Protein AF-A0A3D0XAI1-F1 (afdb_monomer_lite)

Foldseek 3Di:
DDCPDPPPPPDPPLLVVLPVQDDPVVSVQLQVQLVVQLVVCVVPVHDSVLSNVCSNQQQSNQPPDLVVLVVLLVVLVHDDDPVRVVCSNCSSNSSSVSCCCPVVVDPPPSD

Secondary structure (DSSP, 8-state):
-----TTSSS---HHHHHGGGS-HHHHHHHHHHHHHHHHHHHHHT--HHHHHHHHHHTTTTTTS-HHHHHHHHHHTT----HHHHT-GGGHHHHHHHHHHHHHH----TT-

pLDDT: mean 90.56, std 18.06, range [32.16, 98.62]

Structure (mmCIF, N/CA/C/O backbone):
data_AF-A0A3D0XAI1-F1
#
_entry.id   AF-A0A3D0XAI1-F1
#
loop_
_atom_site.group_PDB
_atom_site.id
_atom_site.type_symbol
_atom_site.label_atom_id
_atom_site.label_alt_id
_atom_site.label_comp_id
_atom_site.label_asym_id
_atom_site.label_entity_id
_atom_site.label_seq_id
_atom_site.pdbx_PDB_ins_code
_atom_site.Cartn_x
_atom_site.Cartn_y
_atom_site.Cartn_z
_atom_site.occupancy
_atom_site.B_iso_or_equiv
_atom_site.auth_seq_id
_atom_site.auth_comp_id
_atom_site.auth_asym_id
_atom_site.auth_atom_id
_atom_site.pdbx_PDB_model_num
ATOM 1 N N . MET A 1 1 ? -10.028 -17.091 37.413 1.00 37.59 1 MET A N 1
ATOM 2 C CA . MET A 1 1 ? -10.631 -17.331 36.087 1.00 37.59 1 MET A CA 1
ATOM 3 C C . MET A 1 1 ? -10.919 -15.966 35.482 1.00 37.59 1 MET A C 1
ATOM 5 O O . MET A 1 1 ? -11.932 -15.366 35.803 1.00 37.59 1 MET A O 1
ATOM 9 N N . ILE A 1 2 ? -9.948 -15.408 34.757 1.00 32.59 2 ILE A N 1
ATOM 10 C CA . ILE A 1 2 ? -10.070 -14.092 34.122 1.00 32.59 2 ILE A CA 1
ATOM 11 C C . ILE A 1 2 ? -10.322 -14.393 32.648 1.00 32.59 2 ILE A C 1
ATOM 13 O O . ILE A 1 2 ? -9.440 -14.911 31.969 1.00 32.59 2 ILE A O 1
ATOM 17 N N . TYR A 1 3 ? -11.554 -14.169 32.200 1.00 34.78 3 TYR A N 1
ATOM 18 C CA . TYR A 1 3 ? -11.934 -14.249 30.793 1.00 34.78 3 TYR A CA 1
ATOM 19 C C . TYR A 1 3 ? -11.355 -13.013 30.092 1.00 34.78 3 TYR A C 1
ATOM 21 O O . TYR A 1 3 ? -11.992 -11.967 30.008 1.00 34.78 3 TYR A O 1
ATOM 29 N N . ILE A 1 4 ? -10.099 -13.107 29.663 1.00 40.03 4 ILE A N 1
ATOM 30 C CA . ILE A 1 4 ? -9.533 -12.201 28.662 1.00 40.03 4 ILE A CA 1
ATOM 31 C C . ILE A 1 4 ? -9.988 -12.738 27.309 1.00 40.03 4 ILE A C 1
ATOM 33 O O . ILE A 1 4 ? -9.623 -13.845 26.922 1.00 40.03 4 ILE A O 1
ATOM 37 N N . GLY A 1 5 ? -10.889 -11.986 26.675 1.00 32.16 5 GLY A N 1
ATOM 38 C CA . GLY A 1 5 ? -11.580 -12.360 25.448 1.00 32.16 5 GLY A CA 1
ATOM 39 C C . GLY A 1 5 ? -10.631 -12.884 24.375 1.00 32.16 5 GLY A C 1
ATOM 40 O O . GLY A 1 5 ? -9.634 -12.255 24.027 1.00 32.16 5 GLY A O 1
ATOM 41 N N . SER A 1 6 ? -10.986 -14.045 23.844 1.00 37.12 6 SER A N 1
ATOM 42 C CA . SER A 1 6 ? -10.304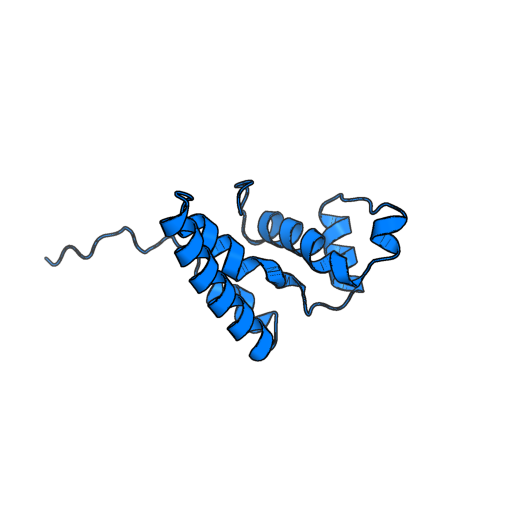 -14.796 22.795 1.00 37.12 6 SER A CA 1
ATOM 43 C C . SER A 1 6 ? -10.469 -14.202 21.385 1.00 37.12 6 SER A C 1
ATOM 45 O O . SER A 1 6 ? -10.381 -14.945 20.417 1.00 37.12 6 SER A O 1
ATOM 47 N N . ASP A 1 7 ? -10.672 -12.886 21.256 1.00 38.09 7 ASP A N 1
ATOM 48 C CA . ASP A 1 7 ? -10.959 -12.208 19.974 1.00 38.09 7 ASP A CA 1
ATOM 49 C C . ASP A 1 7 ? -9.802 -11.350 19.432 1.00 38.09 7 ASP A C 1
ATOM 51 O O . ASP A 1 7 ? -9.931 -10.699 18.399 1.00 38.09 7 ASP A O 1
ATOM 55 N N . PHE A 1 8 ? -8.636 -11.346 20.087 1.00 37.06 8 PHE A N 1
ATOM 56 C CA . PHE A 1 8 ? -7.474 -10.564 19.630 1.00 37.06 8 PHE A CA 1
ATOM 57 C C . PHE A 1 8 ? -6.413 -11.381 18.870 1.00 37.06 8 PHE A C 1
ATOM 59 O O . PHE A 1 8 ? -5.409 -10.829 18.428 1.00 37.06 8 PHE A O 1
ATOM 66 N N . LEU A 1 9 ? -6.628 -12.691 18.699 1.00 36.00 9 LEU A N 1
ATOM 67 C CA . LEU A 1 9 ? -5.652 -13.636 18.137 1.00 36.00 9 LEU A CA 1
ATOM 68 C C . LEU A 1 9 ? -5.737 -13.845 16.607 1.00 36.00 9 LEU A C 1
ATOM 70 O O . LEU A 1 9 ? -5.165 -14.809 16.108 1.00 36.00 9 LEU A O 1
ATOM 74 N N . SER A 1 10 ? -6.373 -12.955 15.831 1.00 40.69 10 SER A N 1
ATOM 75 C CA . SER A 1 10 ? -6.374 -13.075 14.354 1.00 40.69 10 SER A CA 1
ATOM 76 C C . SER A 1 10 ? -6.191 -11.783 13.547 1.00 40.69 10 SER A C 1
ATOM 78 O O . SER A 1 10 ? -6.236 -11.837 12.320 1.00 40.69 10 SER A O 1
ATOM 80 N N . LYS A 1 11 ? -5.962 -10.618 14.169 1.00 48.19 11 LYS A N 1
ATOM 81 C CA . LYS A 1 11 ? -5.685 -9.381 13.416 1.00 48.19 11 LYS A CA 1
ATOM 82 C C . LYS A 1 11 ? -4.194 -9.332 13.071 1.00 48.19 11 LYS A C 1
ATOM 84 O O . LYS A 1 11 ? -3.387 -8.998 13.935 1.00 48.19 11 LYS A O 1
ATOM 89 N N . GLN A 1 12 ? -3.816 -9.683 11.835 1.00 60.31 12 GLN A N 1
ATOM 90 C CA . GLN A 1 12 ? -2.456 -9.450 11.333 1.00 60.31 12 GLN A CA 1
ATOM 91 C C . GLN A 1 12 ? -2.019 -8.020 11.683 1.00 60.31 12 GLN A C 1
ATOM 93 O O . GLN A 1 12 ? -2.677 -7.049 11.304 1.00 60.31 12 GLN A O 1
ATOM 98 N N . ASN A 1 13 ? -0.900 -7.879 12.397 1.00 81.94 13 ASN A N 1
ATOM 99 C CA . ASN A 1 13 ? -0.322 -6.569 12.653 1.00 81.94 13 ASN A CA 1
ATOM 100 C C . ASN A 1 13 ? 0.385 -6.076 11.383 1.00 81.94 13 ASN A C 1
ATOM 102 O O . ASN A 1 13 ? 1.591 -6.251 11.212 1.00 81.94 13 ASN A O 1
ATOM 106 N N . TYR A 1 14 ? -0.368 -5.460 10.470 1.00 91.62 14 TYR A N 1
ATOM 107 C CA . TYR A 1 14 ? 0.166 -4.952 9.203 1.00 91.62 14 TYR A CA 1
ATOM 108 C C . TYR A 1 14 ? 1.302 -3.940 9.396 1.00 91.62 14 TYR A C 1
ATOM 110 O O . TYR A 1 14 ? 2.177 -3.847 8.539 1.00 91.62 14 TYR A O 1
ATOM 118 N N . CYS A 1 15 ? 1.359 -3.245 10.539 1.00 92.00 15 CYS A N 1
ATOM 119 C CA . CYS A 1 15 ? 2.469 -2.351 10.869 1.00 92.00 15 CYS A CA 1
ATOM 120 C C . CYS A 1 15 ? 3.810 -3.099 10.941 1.00 92.00 15 CYS A C 1
ATOM 122 O O . CYS A 1 15 ? 4.822 -2.596 10.457 1.00 92.00 15 CYS A O 1
ATOM 124 N N . GLU A 1 16 ? 3.829 -4.307 11.508 1.00 92.06 16 GLU A N 1
ATOM 125 C CA . GLU A 1 16 ? 5.042 -5.135 11.586 1.00 92.06 16 GLU A CA 1
ATOM 126 C C . GLU A 1 16 ? 5.480 -5.630 10.206 1.00 92.06 16 GLU A C 1
ATOM 128 O O . GLU A 1 16 ? 6.676 -5.738 9.943 1.00 92.06 16 GLU A O 1
ATOM 133 N N . ILE A 1 17 ? 4.519 -5.855 9.307 1.00 91.88 17 ILE A N 1
ATOM 134 C CA . ILE A 1 17 ? 4.761 -6.300 7.931 1.00 91.88 17 ILE A CA 1
ATOM 135 C C . ILE A 1 17 ? 5.350 -5.174 7.080 1.00 91.88 17 ILE A C 1
ATOM 137 O O . ILE A 1 17 ? 6.310 -5.395 6.344 1.00 91.88 17 ILE A O 1
ATOM 141 N N . ILE A 1 18 ? 4.803 -3.957 7.173 1.00 94.94 18 ILE A N 1
ATOM 142 C CA . ILE A 1 18 ? 5.262 -2.842 6.332 1.00 94.94 18 ILE A CA 1
ATOM 143 C C . ILE A 1 18 ? 6.599 -2.264 6.801 1.00 94.94 18 ILE A C 1
ATOM 145 O O . ILE A 1 18 ? 7.352 -1.734 5.990 1.00 94.94 18 ILE A O 1
ATOM 149 N N . LYS A 1 19 ? 6.926 -2.364 8.094 1.00 94.31 19 LYS A N 1
ATOM 150 C CA . LYS A 1 19 ? 8.114 -1.725 8.670 1.00 94.31 19 LYS A CA 1
ATOM 151 C C . LYS A 1 19 ? 9.447 -2.135 8.021 1.00 94.31 19 LYS A C 1
ATOM 153 O O . LYS A 1 19 ? 10.233 -1.235 7.747 1.00 94.31 19 LYS A O 1
ATOM 158 N N . PRO A 1 20 ? 9.739 -3.419 7.736 1.00 95.81 20 PRO A N 1
ATOM 159 C CA . PRO A 1 20 ? 10.970 -3.800 7.035 1.00 95.81 20 PRO A CA 1
ATOM 160 C C . PRO A 1 20 ? 10.956 -3.494 5.526 1.00 95.81 20 PRO A C 1
ATOM 162 O O . PRO A 1 20 ? 11.991 -3.621 4.876 1.00 95.81 20 PRO A O 1
ATOM 165 N N . MET A 1 21 ? 9.811 -3.116 4.951 1.00 94.88 21 MET A N 1
ATOM 166 C CA . MET A 1 21 ? 9.645 -2.899 3.506 1.00 94.88 21 MET A CA 1
ATOM 167 C C . MET A 1 21 ? 9.989 -1.469 3.064 1.00 94.88 21 MET A C 1
ATOM 169 O O . MET A 1 21 ? 10.062 -1.193 1.867 1.00 94.88 21 MET A O 1
ATOM 173 N N . MET A 1 22 ? 10.160 -0.550 4.015 1.00 96.94 22 MET A N 1
ATOM 174 C CA . MET A 1 22 ? 10.284 0.884 3.761 1.00 96.94 22 MET A CA 1
ATOM 175 C C . MET A 1 22 ? 11.077 1.590 4.865 1.00 96.94 22 MET A C 1
ATOM 177 O O . MET A 1 22 ? 11.247 1.066 5.962 1.00 96.94 22 MET A O 1
ATOM 181 N N . GLY A 1 23 ? 11.543 2.807 4.600 1.00 98.00 23 GLY A N 1
ATOM 182 C CA . GLY A 1 23 ? 12.200 3.649 5.596 1.00 98.00 23 GL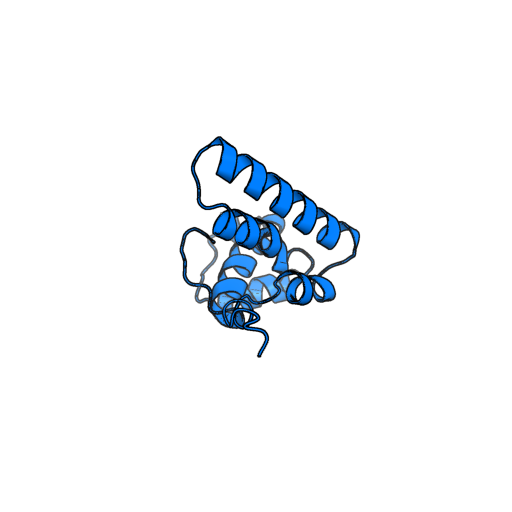Y A CA 1
ATOM 183 C C . GLY A 1 23 ? 11.231 4.300 6.591 1.00 98.00 23 GLY A C 1
ATOM 184 O O . GLY A 1 23 ? 10.030 4.439 6.343 1.00 98.00 23 GLY A O 1
ATOM 185 N N . ASP A 1 24 ? 11.776 4.809 7.700 1.00 97.94 24 ASP A N 1
ATOM 186 C CA . ASP A 1 24 ? 11.004 5.385 8.816 1.00 97.94 24 ASP A CA 1
ATOM 187 C C . ASP A 1 24 ? 10.042 6.510 8.403 1.00 97.94 24 ASP A C 1
ATOM 189 O O . ASP A 1 24 ? 8.933 6.625 8.935 1.00 97.94 24 ASP A O 1
ATOM 193 N N . LYS A 1 25 ? 10.443 7.342 7.430 1.00 98.31 25 LYS A N 1
ATOM 194 C CA . LYS A 1 25 ? 9.600 8.433 6.913 1.00 98.31 25 LYS A CA 1
ATOM 195 C C . LYS A 1 25 ? 8.329 7.896 6.256 1.00 98.31 25 LYS A C 1
ATOM 197 O O . LYS A 1 25 ? 7.246 8.418 6.508 1.00 98.31 25 LYS A O 1
ATOM 202 N N . ARG A 1 26 ? 8.457 6.854 5.432 1.00 98.25 26 ARG A N 1
ATOM 203 C CA . ARG A 1 26 ? 7.336 6.211 4.735 1.00 98.25 26 ARG A CA 1
ATOM 204 C C . ARG A 1 26 ? 6.464 5.427 5.695 1.00 98.25 26 ARG A C 1
ATOM 206 O O . ARG A 1 26 ? 5.245 5.524 5.619 1.00 98.25 26 ARG A O 1
ATOM 213 N N . TYR A 1 27 ? 7.086 4.723 6.632 1.00 98.12 27 TYR A N 1
ATOM 214 C CA . TYR A 1 27 ? 6.373 4.020 7.687 1.00 98.12 27 TYR A CA 1
ATOM 215 C C . TYR A 1 27 ? 5.485 4.985 8.484 1.00 98.12 27 TYR A C 1
ATOM 217 O O . TYR A 1 27 ? 4.283 4.772 8.613 1.00 98.12 27 TYR A O 1
ATOM 225 N N . THR A 1 28 ? 6.049 6.114 8.924 1.00 98.31 28 THR A N 1
ATOM 226 C CA . THR A 1 28 ? 5.297 7.167 9.628 1.00 98.31 28 THR A CA 1
ATOM 227 C C . THR A 1 28 ? 4.181 7.751 8.759 1.00 98.31 28 THR A C 1
ATOM 229 O O . THR A 1 28 ? 3.075 7.970 9.248 1.00 98.31 28 THR A O 1
ATOM 232 N N . HIS A 1 29 ? 4.443 7.970 7.465 1.00 98.50 29 HIS A N 1
ATOM 233 C CA . HIS A 1 29 ? 3.418 8.374 6.496 1.00 98.50 29 HIS A CA 1
ATOM 234 C C . HIS A 1 29 ? 2.252 7.377 6.452 1.00 98.50 29 HIS A C 1
ATOM 236 O O . HIS A 1 29 ? 1.111 7.799 6.604 1.00 98.50 29 HIS A O 1
ATOM 242 N N . CYS A 1 30 ? 2.515 6.071 6.354 1.00 98.00 30 CYS A N 1
ATOM 243 C CA . CYS A 1 30 ? 1.467 5.045 6.337 1.00 98.00 30 CYS A CA 1
ATOM 244 C C . CYS A 1 30 ? 0.634 5.046 7.628 1.00 98.00 30 CYS A C 1
ATOM 246 O O . CYS A 1 30 ? -0.591 4.983 7.565 1.00 98.00 30 CYS A O 1
ATOM 248 N N . LEU A 1 31 ? 1.264 5.203 8.799 1.00 97.75 31 LEU A N 1
ATOM 249 C CA . LEU A 1 31 ? 0.536 5.296 10.073 1.00 97.75 31 LEU A CA 1
ATOM 250 C C . LEU A 1 31 ? -0.354 6.543 10.153 1.00 97.75 31 LEU A C 1
ATOM 252 O O . LEU A 1 31 ? -1.481 6.473 10.646 1.00 97.75 31 LEU A O 1
ATOM 256 N N . ASN A 1 32 ? 0.137 7.682 9.662 1.00 98.44 32 ASN A N 1
ATOM 25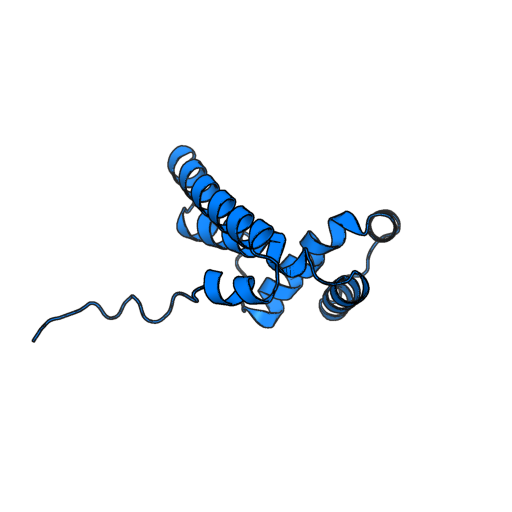7 C CA . ASN A 1 32 ? -0.639 8.920 9.619 1.00 98.44 32 ASN A CA 1
ATOM 258 C C . AS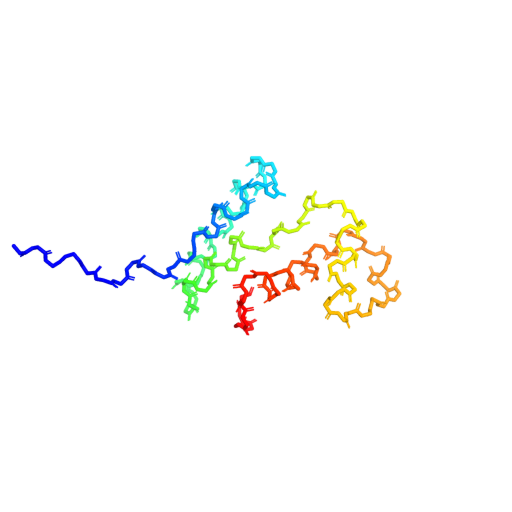N A 1 32 ? -1.817 8.809 8.642 1.00 98.44 32 ASN A C 1
ATOM 260 O O . ASN A 1 32 ? -2.922 9.220 8.990 1.00 98.44 32 ASN A O 1
ATOM 264 N N . VAL A 1 33 ? -1.606 8.212 7.464 1.00 98.44 33 VAL A N 1
ATOM 265 C CA . VAL A 1 33 ? -2.672 7.938 6.487 1.00 98.44 33 VAL A CA 1
ATOM 266 C C . VAL A 1 33 ? -3.713 6.991 7.075 1.00 98.44 33 VAL A C 1
ATOM 268 O O . VAL A 1 33 ? -4.897 7.286 6.984 1.00 98.44 33 VAL A O 1
ATOM 271 N N . ALA A 1 34 ? -3.306 5.909 7.742 1.00 97.81 34 ALA A N 1
ATOM 272 C CA . ALA A 1 34 ? -4.233 4.987 8.399 1.00 97.81 34 ALA A CA 1
ATOM 273 C C . ALA A 1 34 ? -5.078 5.679 9.478 1.00 97.81 34 ALA A C 1
ATOM 275 O O . ALA A 1 34 ? -6.290 5.480 9.553 1.00 97.81 34 ALA A O 1
ATOM 276 N N . LYS A 1 35 ? -4.457 6.539 10.296 1.00 98.06 35 LYS A N 1
ATOM 277 C CA . LYS A 1 35 ? -5.166 7.334 11.307 1.00 98.06 35 LYS A CA 1
ATOM 278 C C . LYS A 1 35 ? -6.197 8.269 10.671 1.00 98.06 35 LYS A C 1
ATOM 280 O O . LYS A 1 35 ? -7.318 8.361 11.172 1.00 98.06 35 LYS A O 1
ATOM 285 N N . GLU A 1 36 ? -5.826 8.955 9.594 1.00 98.56 36 GLU A N 1
ATOM 286 C CA . GLU A 1 36 ? -6.731 9.870 8.896 1.00 98.56 36 GLU A CA 1
ATOM 287 C C . GLU A 1 36 ? -7.853 9.115 8.174 1.00 98.56 36 GLU A C 1
ATOM 289 O O . GLU A 1 36 ? -9.014 9.498 8.278 1.00 98.56 36 GLU A O 1
ATOM 294 N N . ALA A 1 37 ? -7.547 7.987 7.532 1.00 98.38 37 ALA A N 1
ATOM 295 C CA . ALA A 1 37 ? -8.530 7.132 6.874 1.00 98.38 37 ALA A CA 1
ATOM 296 C C . ALA A 1 37 ? -9.609 6.649 7.856 1.00 98.38 37 ALA A C 1
ATOM 298 O O . ALA A 1 37 ? -10.795 6.717 7.546 1.00 98.38 37 ALA A O 1
ATOM 299 N N . VAL A 1 38 ? -9.226 6.260 9.078 1.00 98.38 38 VAL A N 1
ATOM 300 C CA . VAL A 1 38 ? -10.170 5.929 10.164 1.00 98.38 38 VAL A CA 1
ATOM 301 C C . VAL A 1 38 ? -11.048 7.123 10.542 1.00 98.38 38 VAL A C 1
ATOM 303 O O . VAL A 1 38 ? -12.244 6.954 10.784 1.00 98.38 38 VAL A O 1
ATOM 306 N N . SER A 1 39 ? -10.465 8.322 10.634 1.00 98.44 39 SER A N 1
ATOM 307 C CA . SER A 1 39 ? -11.199 9.555 10.951 1.00 98.44 39 SER A CA 1
ATOM 308 C C . SER A 1 39 ? -12.267 9.840 9.892 1.00 98.44 39 SER A C 1
ATOM 310 O O . SER A 1 39 ? -13.446 9.994 10.219 1.00 98.44 39 SER A O 1
ATOM 312 N N . LEU A 1 40 ? -11.871 9.802 8.618 1.00 98.62 40 LEU A N 1
ATOM 313 C CA . LEU A 1 40 ? -12.759 10.005 7.476 1.00 98.62 40 LEU A CA 1
ATOM 314 C C . LEU A 1 40 ? -13.831 8.912 7.391 1.00 98.62 40 LEU A C 1
ATOM 316 O O . LEU A 1 40 ? -15.002 9.226 7.199 1.00 98.62 40 LEU A O 1
ATOM 320 N N . ALA A 1 41 ? -13.475 7.644 7.601 1.00 98.50 41 ALA A N 1
ATOM 321 C CA . ALA A 1 41 ? -14.432 6.540 7.579 1.00 98.50 41 ALA A CA 1
ATOM 322 C C . ALA A 1 41 ? -15.538 6.725 8.625 1.00 98.50 41 ALA A C 1
ATOM 324 O O . ALA A 1 41 ? -16.720 6.625 8.300 1.00 98.50 41 ALA A O 1
ATOM 325 N N . LYS A 1 42 ? -15.173 7.109 9.854 1.00 98.12 42 LYS A N 1
ATOM 326 C CA . LYS A 1 42 ? -16.142 7.429 10.916 1.00 98.12 42 LYS A CA 1
ATOM 327 C C . LYS A 1 42 ? -17.013 8.635 10.573 1.00 98.12 42 LYS A C 1
ATOM 329 O O . LYS A 1 42 ? -18.194 8.635 10.905 1.00 98.12 42 LYS A O 1
ATOM 334 N N . GLN A 1 43 ? -16.441 9.654 9.935 1.00 98.56 43 GLN A N 1
ATOM 335 C CA . GLN A 1 43 ? -17.169 10.862 9.551 1.00 98.56 43 GLN A CA 1
ATOM 336 C C . GLN A 1 43 ? -18.180 10.607 8.425 1.00 98.56 43 GLN A C 1
ATOM 338 O O . GLN A 1 43 ? -19.269 11.178 8.448 1.00 98.56 43 GLN A O 1
ATOM 343 N N . TYR A 1 44 ? -17.828 9.769 7.450 1.00 98.44 44 TYR A N 1
ATOM 344 C CA . TYR A 1 44 ? -18.612 9.565 6.228 1.00 98.44 44 TYR A CA 1
ATOM 345 C C . TYR A 1 44 ? -19.348 8.217 6.166 1.00 98.44 44 TYR A C 1
ATOM 347 O O . TYR A 1 44 ? -20.033 7.950 5.183 1.00 98.44 44 TYR A O 1
ATOM 355 N N . GLY A 1 45 ? -19.261 7.389 7.211 1.00 97.50 45 GLY A N 1
ATOM 356 C CA . GLY A 1 45 ? -20.022 6.141 7.333 1.00 97.50 45 GLY A CA 1
ATOM 357 C C . GLY A 1 45 ? -19.418 4.929 6.612 1.00 97.50 45 GLY A C 1
ATOM 358 O O . GLY A 1 45 ? -20.154 3.999 6.297 1.00 97.50 45 GLY A O 1
ATOM 359 N N . ALA A 1 46 ? -18.108 4.926 6.352 1.00 97.75 46 ALA A N 1
ATOM 360 C CA . ALA A 1 46 ? -17.384 3.750 5.857 1.00 97.75 46 ALA A CA 1
ATOM 361 C C . ALA A 1 46 ? -16.864 2.880 7.019 1.00 97.75 46 ALA A C 1
ATOM 363 O O . ALA A 1 46 ? -16.827 3.326 8.167 1.00 97.75 46 ALA A O 1
ATOM 364 N N . ASP A 1 47 ? -16.435 1.649 6.724 1.00 97.75 47 ASP A N 1
ATOM 365 C CA . ASP A 1 47 ? -15.858 0.736 7.719 1.00 97.75 47 ASP A CA 1
ATOM 366 C C . ASP A 1 47 ? -14.476 1.242 8.198 1.00 97.75 47 ASP A C 1
ATOM 368 O O . ASP A 1 47 ? -13.532 1.310 7.400 1.00 97.75 47 ASP A O 1
ATOM 372 N N . PRO A 1 48 ? -14.315 1.602 9.487 1.00 96.75 48 PRO A N 1
ATOM 373 C CA . PRO A 1 48 ? -13.048 2.122 9.991 1.00 96.75 48 PRO A CA 1
ATOM 374 C C . PRO A 1 48 ? -11.915 1.090 10.027 1.00 96.75 48 PRO A C 1
ATOM 376 O O . PRO A 1 48 ? -10.756 1.480 9.890 1.00 96.75 48 PRO A O 1
ATOM 379 N N . ASP A 1 49 ? -12.214 -0.197 10.215 1.00 95.50 49 ASP A N 1
ATOM 380 C CA . ASP A 1 49 ? -11.201 -1.256 10.255 1.00 95.50 49 ASP A CA 1
ATOM 381 C C . ASP A 1 49 ? -10.642 -1.495 8.845 1.00 95.50 49 ASP A C 1
ATOM 383 O O . ASP A 1 49 ? -9.420 -1.550 8.677 1.00 95.50 49 ASP A O 1
ATOM 387 N N . LYS A 1 50 ? -11.502 -1.523 7.816 1.00 96.50 50 LYS A N 1
ATOM 388 C CA . LYS A 1 50 ? -11.044 -1.582 6.415 1.00 96.50 50 LYS A CA 1
ATOM 389 C C . LYS A 1 50 ? -10.217 -0.355 6.039 1.00 96.50 50 LYS A C 1
ATOM 391 O O . LYS A 1 50 ? -9.126 -0.490 5.487 1.00 96.50 50 LYS A O 1
ATOM 396 N N . ALA A 1 51 ? -10.691 0.839 6.400 1.00 97.62 51 ALA A N 1
ATOM 397 C CA . ALA A 1 51 ? -9.987 2.090 6.124 1.00 97.62 51 ALA A CA 1
ATOM 398 C C . ALA A 1 51 ? -8.605 2.145 6.796 1.00 97.62 51 ALA A C 1
ATOM 400 O O . ALA A 1 51 ? -7.636 2.608 6.189 1.00 97.62 51 ALA A O 1
ATOM 401 N N . TYR A 1 52 ? -8.491 1.639 8.030 1.00 97.25 52 TYR A N 1
ATOM 402 C CA . TYR A 1 52 ? -7.205 1.486 8.706 1.00 97.25 52 TYR A CA 1
ATOM 403 C C . TYR A 1 52 ? -6.269 0.577 7.908 1.00 97.25 52 TYR A C 1
ATOM 405 O O . TYR A 1 52 ? -5.144 0.974 7.603 1.00 97.25 52 TYR A O 1
ATOM 413 N N . THR A 1 53 ? -6.730 -0.622 7.546 1.00 96.88 53 THR A N 1
ATOM 414 C CA . THR A 1 53 ? -5.917 -1.604 6.823 1.00 96.88 53 THR A CA 1
ATOM 415 C C . THR A 1 53 ? -5.457 -1.077 5.466 1.00 96.88 53 THR A C 1
ATOM 417 O O . THR A 1 53 ? -4.256 -1.114 5.190 1.00 96.88 53 THR A O 1
ATOM 420 N N . ALA A 1 54 ? -6.363 -0.511 4.666 1.00 97.44 54 ALA A N 1
ATOM 421 C CA . ALA A 1 54 ? -6.027 0.111 3.386 1.00 97.44 54 ALA A CA 1
ATOM 422 C C . ALA A 1 54 ? -4.991 1.234 3.569 1.00 97.44 54 ALA A C 1
ATOM 424 O O . ALA A 1 54 ? -3.982 1.286 2.867 1.00 97.44 54 ALA A O 1
ATOM 425 N N . GLY A 1 55 ? -5.171 2.095 4.578 1.00 97.62 55 GLY A N 1
ATOM 426 C CA . GLY A 1 55 ? -4.232 3.176 4.876 1.00 97.62 55 GLY A CA 1
ATOM 427 C C . GLY A 1 55 ? -2.833 2.691 5.277 1.00 97.62 55 GLY A C 1
ATOM 428 O O . GLY A 1 55 ? -1.839 3.264 4.821 1.00 97.62 55 GLY A O 1
ATOM 429 N N . VAL A 1 56 ? -2.732 1.620 6.073 1.00 97.81 56 VAL A N 1
ATOM 430 C CA . VAL A 1 56 ? -1.438 1.013 6.442 1.00 97.81 56 VAL A CA 1
ATOM 431 C C . VAL A 1 56 ? -0.746 0.411 5.216 1.00 97.81 56 VAL A C 1
ATOM 433 O O . VAL A 1 56 ? 0.467 0.554 5.071 1.00 97.81 56 VAL A O 1
ATOM 436 N N . LEU A 1 57 ? -1.493 -0.247 4.328 1.00 97.81 57 LEU A N 1
ATOM 437 C CA . LEU A 1 57 ? -0.935 -1.053 3.238 1.00 97.81 57 LEU A CA 1
ATOM 438 C C . LEU A 1 57 ? -0.740 -0.296 1.914 1.00 97.81 57 LEU A C 1
ATOM 440 O O . LEU A 1 57 ? 0.007 -0.787 1.068 1.00 97.81 57 LEU A O 1
ATOM 444 N N . HIS A 1 58 ? -1.341 0.887 1.728 1.00 97.94 58 HIS A N 1
ATOM 445 C CA . HIS A 1 58 ? -1.412 1.571 0.421 1.00 97.94 58 HIS A CA 1
ATOM 446 C C . HIS A 1 58 ? -0.059 1.761 -0.292 1.00 97.94 58 HIS A C 1
ATOM 448 O O . HIS A 1 58 ? 0.012 1.736 -1.518 1.00 97.94 58 HIS A O 1
ATOM 454 N N . ASP A 1 59 ? 1.019 1.944 0.476 1.00 98.38 59 ASP A N 1
ATOM 455 C CA . ASP A 1 59 ? 2.374 2.218 -0.014 1.00 98.38 59 ASP A CA 1
ATOM 456 C C . ASP A 1 59 ? 3.335 1.028 0.241 1.00 98.38 59 ASP A C 1
ATOM 458 O O . ASP A 1 59 ? 4.553 1.190 0.156 1.00 98.38 59 ASP A O 1
ATOM 462 N N . ILE A 1 60 ? 2.835 -0.187 0.527 1.00 97.94 60 ILE A N 1
ATOM 463 C CA . ILE A 1 60 ? 3.651 -1.356 0.943 1.00 97.94 60 ILE A CA 1
ATOM 464 C C . ILE A 1 60 ? 4.781 -1.721 -0.032 1.00 97.94 60 ILE A C 1
ATOM 466 O O . ILE A 1 60 ? 5.823 -2.220 0.387 1.00 97.94 60 ILE A O 1
ATOM 470 N N . THR A 1 61 ? 4.618 -1.429 -1.325 1.00 98.25 61 THR A N 1
ATOM 471 C CA . THR A 1 61 ? 5.654 -1.672 -2.348 1.00 98.25 61 THR A CA 1
ATOM 472 C C . THR A 1 61 ? 6.354 -0.402 -2.840 1.00 98.25 61 THR A C 1
ATOM 474 O O . THR A 1 61 ? 7.197 -0.475 -3.733 1.00 98.25 61 THR A O 1
ATOM 477 N N . LYS A 1 62 ? 6.057 0.767 -2.256 1.00 98.19 62 LYS A N 1
ATOM 478 C CA . LYS A 1 62 ? 6.489 2.087 -2.746 1.00 98.19 62 LYS A CA 1
ATOM 479 C C . LYS A 1 62 ? 7.994 2.236 -2.915 1.00 98.19 62 LYS A C 1
ATOM 481 O O . LYS A 1 62 ? 8.438 2.908 -3.846 1.00 98.19 62 LYS A O 1
ATOM 486 N N . GLU A 1 63 ? 8.757 1.651 -2.000 1.00 98.06 63 GLU A N 1
ATOM 487 C CA . GLU A 1 63 ? 10.215 1.792 -1.930 1.00 98.06 63 GLU A CA 1
ATOM 488 C C . GLU A 1 63 ? 10.961 0.573 -2.484 1.00 98.06 63 GLU A C 1
ATOM 490 O O . GLU A 1 63 ? 12.192 0.557 -2.505 1.00 98.06 63 GLU A O 1
ATOM 495 N N . LEU A 1 64 ? 10.236 -0.426 -3.001 1.00 97.25 64 LEU A N 1
ATOM 496 C CA . LEU A 1 64 ? 10.852 -1.496 -3.778 1.00 97.25 64 LEU A CA 1
ATOM 497 C C . LEU A 1 64 ? 11.438 -0.924 -5.070 1.00 97.25 64 LEU A C 1
ATOM 499 O O . LEU A 1 64 ? 10.871 -0.013 -5.680 1.00 97.25 64 LEU A O 1
ATOM 503 N N . ASN A 1 65 ? 12.553 -1.494 -5.524 1.00 96.69 65 ASN A N 1
ATOM 504 C CA . ASN A 1 65 ? 13.111 -1.151 -6.827 1.00 96.69 65 ASN A CA 1
ATOM 505 C C . ASN A 1 65 ? 12.091 -1.445 -7.949 1.00 96.69 65 ASN A C 1
ATOM 507 O O . ASN A 1 65 ? 11.334 -2.417 -7.845 1.00 96.69 65 ASN A O 1
ATOM 511 N N . PRO A 1 66 ? 12.088 -0.651 -9.037 1.00 96.38 66 PRO A N 1
ATOM 512 C CA . PRO A 1 66 ? 11.123 -0.807 -10.125 1.00 96.38 66 PRO A CA 1
ATOM 513 C C . PRO A 1 66 ? 11.045 -2.227 -10.697 1.00 96.38 66 PRO A C 1
ATOM 515 O O . PRO A 1 66 ? 9.946 -2.706 -10.954 1.00 96.38 66 PRO A O 1
ATOM 518 N N . ASP A 1 67 ? 12.176 -2.931 -10.811 1.00 97.38 67 ASP A N 1
ATOM 519 C CA . ASP A 1 67 ? 12.205 -4.305 -11.329 1.00 97.38 67 ASP A CA 1
ATOM 520 C C . ASP A 1 67 ? 11.425 -5.285 -10.442 1.00 97.38 67 ASP A C 1
ATOM 522 O O . ASP A 1 67 ? 10.723 -6.151 -10.956 1.00 97.38 67 ASP A O 1
ATOM 526 N N . LYS A 1 68 ? 11.477 -5.129 -9.109 1.00 97.75 68 LYS A N 1
ATOM 527 C CA . LYS A 1 68 ? 10.659 -5.948 -8.200 1.00 97.75 68 LYS A CA 1
ATOM 528 C C . LYS A 1 68 ? 9.184 -5.595 -8.298 1.00 97.75 68 LYS A C 1
ATOM 530 O O . LYS A 1 68 ? 8.358 -6.497 -8.245 1.00 97.75 68 LYS A O 1
ATOM 535 N N . GLN A 1 69 ? 8.845 -4.313 -8.443 1.00 98.50 69 GLN A N 1
ATOM 536 C CA . GLN A 1 69 ? 7.448 -3.919 -8.654 1.00 98.50 69 GLN A CA 1
ATOM 537 C C . GLN A 1 69 ? 6.912 -4.546 -9.946 1.00 98.50 69 GLN A C 1
ATOM 539 O O . GLN A 1 69 ? 5.837 -5.137 -9.935 1.00 98.50 69 GLN A O 1
ATOM 544 N N . LEU A 1 70 ? 7.689 -4.498 -11.032 1.00 97.81 70 LEU A N 1
ATOM 545 C CA . LEU A 1 70 ? 7.322 -5.109 -12.307 1.00 97.81 70 LEU A CA 1
ATOM 546 C C . LEU A 1 70 ? 7.206 -6.635 -12.207 1.00 97.81 70 LEU A C 1
ATOM 548 O O . LEU A 1 70 ? 6.259 -7.197 -12.750 1.00 97.81 70 LEU A O 1
ATOM 552 N N . GLN A 1 71 ? 8.115 -7.289 -11.479 1.00 98.00 71 GLN A N 1
ATOM 553 C CA . GLN A 1 71 ? 8.039 -8.726 -11.218 1.00 98.00 71 GLN A CA 1
ATOM 554 C C . GLN A 1 71 ? 6.749 -9.086 -10.476 1.00 98.00 71 GLN A C 1
ATOM 556 O O . GLN A 1 71 ? 6.025 -9.968 -10.920 1.00 98.00 71 GLN A O 1
ATOM 561 N N . ILE A 1 72 ? 6.409 -8.357 -9.407 1.00 98.38 72 ILE A N 1
ATOM 562 C CA . ILE A 1 72 ? 5.164 -8.575 -8.657 1.00 98.38 72 ILE A CA 1
ATOM 563 C C . ILE A 1 72 ? 3.944 -8.399 -9.572 1.00 98.38 72 ILE A C 1
ATOM 565 O O . ILE A 1 72 ? 3.043 -9.230 -9.555 1.00 98.38 72 ILE A O 1
ATOM 569 N N . ILE A 1 73 ? 3.913 -7.348 -10.395 1.00 98.44 73 ILE A N 1
ATOM 570 C CA . ILE A 1 73 ? 2.822 -7.099 -11.355 1.00 98.44 73 ILE A CA 1
ATOM 571 C C . ILE A 1 73 ? 2.680 -8.273 -12.335 1.00 98.44 73 ILE A C 1
ATOM 573 O O . ILE A 1 73 ? 1.571 -8.761 -12.558 1.00 98.44 73 ILE A O 1
ATOM 577 N N . HIS A 1 74 ? 3.800 -8.741 -12.887 1.00 97.62 74 HIS A N 1
ATOM 578 C CA . HIS A 1 74 ? 3.838 -9.872 -13.808 1.00 97.62 74 HIS A CA 1
ATOM 579 C C . HIS A 1 74 ? 3.366 -11.173 -13.143 1.00 97.62 74 HIS A C 1
ATOM 581 O O . HIS A 1 74 ? 2.544 -11.887 -13.713 1.00 97.62 74 HIS A O 1
ATOM 587 N N . ASP A 1 75 ? 3.823 -11.458 -11.923 1.00 97.56 75 ASP A N 1
ATOM 588 C CA . ASP A 1 75 ? 3.433 -12.650 -11.157 1.00 97.56 75 ASP A CA 1
ATOM 589 C C . ASP A 1 75 ? 1.947 -12.626 -10.773 1.00 97.56 75 ASP A C 1
ATOM 591 O O . ASP A 1 75 ? 1.311 -13.672 -10.656 1.00 97.56 75 ASP A O 1
ATOM 595 N N . GLY A 1 76 ? 1.364 -11.430 -10.650 1.00 96.88 76 GLY A N 1
ATOM 596 C CA . GLY A 1 76 ? -0.077 -11.220 -10.517 1.00 96.88 76 GLY A CA 1
ATOM 597 C C . GLY A 1 76 ? -0.878 -11.432 -11.805 1.00 96.88 76 GLY A C 1
ATOM 598 O O . GLY A 1 76 ? -2.100 -11.286 -11.780 1.00 96.88 76 GLY A O 1
ATOM 599 N N . GLY A 1 77 ? -0.225 -11.744 -12.928 1.00 97.19 77 GLY A N 1
ATOM 600 C CA . GLY A 1 77 ? -0.862 -11.930 -14.232 1.00 97.19 77 GLY A CA 1
ATOM 601 C C . GLY A 1 77 ? -1.327 -10.630 -14.893 1.00 97.19 77 GLY A C 1
ATOM 602 O O . GLY A 1 77 ? -2.170 -10.669 -15.789 1.00 97.19 77 GLY A O 1
ATOM 603 N N . ILE A 1 78 ? -0.811 -9.474 -14.462 1.00 97.19 78 ILE A N 1
ATOM 604 C CA . ILE A 1 78 ? -1.210 -8.165 -14.990 1.00 97.19 78 ILE A CA 1
ATOM 605 C C . ILE A 1 78 ? -0.271 -7.764 -16.129 1.00 97.19 78 ILE A C 1
ATOM 607 O O . ILE A 1 78 ? 0.939 -7.624 -15.952 1.00 97.19 78 ILE A O 1
ATOM 611 N N . ILE A 1 79 ? -0.845 -7.516 -17.306 1.00 96.31 79 ILE A N 1
ATOM 612 C CA . ILE A 1 79 ? -0.124 -6.966 -18.456 1.00 96.31 79 ILE A CA 1
ATOM 613 C C . ILE A 1 79 ? -0.310 -5.453 -18.452 1.00 96.31 79 ILE A C 1
ATOM 615 O O . ILE A 1 79 ? -1.422 -4.963 -18.635 1.00 96.31 79 ILE A O 1
ATOM 619 N N . LEU A 1 80 ? 0.785 -4.716 -18.264 1.00 96.88 80 LEU A N 1
ATOM 620 C CA . LEU A 1 80 ? 0.749 -3.258 -18.316 1.00 96.88 80 LEU A CA 1
ATOM 621 C C . LEU A 1 80 ? 0.485 -2.761 -19.742 1.00 96.88 80 LEU A C 1
ATOM 623 O O . LEU A 1 80 ? 1.127 -3.211 -20.701 1.00 96.88 80 LEU A O 1
ATOM 627 N N . ASP A 1 81 ? -0.401 -1.781 -19.874 1.00 96.69 81 ASP A N 1
ATOM 628 C CA . ASP A 1 81 ? -0.584 -1.039 -21.118 1.00 96.69 81 ASP A CA 1
ATOM 629 C C . ASP A 1 81 ? 0.570 -0.043 -21.369 1.00 96.69 81 ASP A C 1
ATOM 631 O O . ASP A 1 81 ? 1.482 0.139 -20.554 1.00 96.69 81 ASP A O 1
ATOM 635 N N . ASP A 1 82 ? 0.560 0.608 -22.531 1.00 96.38 82 ASP A N 1
ATOM 636 C CA . ASP A 1 82 ? 1.632 1.527 -22.931 1.00 96.38 82 ASP A CA 1
ATOM 637 C C . ASP A 1 82 ? 1.705 2.806 -22.087 1.00 96.38 82 ASP A C 1
ATOM 639 O O . ASP A 1 82 ? 2.773 3.420 -22.000 1.00 96.38 82 ASP A O 1
ATOM 643 N N . ILE A 1 83 ? 0.602 3.219 -21.461 1.00 96.56 83 ILE A N 1
ATOM 644 C CA . ILE A 1 83 ? 0.556 4.371 -20.555 1.00 96.56 83 ILE A CA 1
ATOM 645 C C . ILE A 1 83 ? 1.171 3.967 -19.214 1.00 96.56 83 ILE A C 1
ATOM 647 O O . ILE A 1 83 ? 2.072 4.644 -18.715 1.00 96.56 83 ILE A O 1
ATOM 651 N N . GLN A 1 84 ? 0.752 2.831 -18.662 1.00 96.69 84 GLN A N 1
ATOM 652 C CA . GLN A 1 84 ? 1.245 2.285 -17.402 1.00 96.69 84 GLN A CA 1
ATOM 653 C C . GLN A 1 84 ? 2.743 1.977 -17.468 1.00 96.69 84 GLN A C 1
ATOM 655 O O . GLN A 1 84 ? 3.481 2.338 -16.551 1.00 96.69 84 GLN A O 1
ATOM 660 N N . LYS A 1 85 ? 3.234 1.395 -18.571 1.00 95.50 85 LYS A N 1
ATOM 661 C CA . LYS A 1 85 ? 4.677 1.164 -18.795 1.00 95.50 85 LYS A CA 1
ATOM 662 C C . LYS A 1 85 ? 5.499 2.452 -18.731 1.00 95.50 85 LYS A C 1
ATOM 664 O O . LYS A 1 85 ? 6.630 2.437 -18.257 1.00 95.50 85 LYS A O 1
ATOM 669 N N . LYS A 1 86 ? 4.936 3.576 -19.186 1.00 96.44 86 LYS A N 1
ATOM 670 C CA . LYS A 1 86 ? 5.592 4.896 -19.174 1.00 96.44 86 LYS A CA 1
ATOM 671 C C . LYS A 1 86 ? 5.459 5.625 -17.832 1.00 96.44 86 LYS A C 1
ATOM 673 O O . LYS A 1 86 ? 6.026 6.705 -17.676 1.00 96.44 86 LYS A O 1
ATOM 678 N N . ALA A 1 87 ? 4.755 5.047 -16.858 1.00 96.25 87 ALA A N 1
ATOM 679 C CA . ALA A 1 87 ? 4.463 5.662 -15.567 1.00 96.25 87 ALA A CA 1
ATOM 680 C C . ALA A 1 87 ? 4.978 4.827 -14.373 1.00 96.25 87 ALA A C 1
ATOM 682 O O . ALA A 1 87 ? 4.196 4.478 -13.487 1.00 96.25 87 ALA A O 1
ATOM 683 N N . PRO A 1 88 ? 6.296 4.562 -14.262 1.00 95.19 88 PRO A N 1
ATOM 684 C CA . PRO A 1 88 ? 6.853 3.707 -13.207 1.00 95.19 88 PRO A CA 1
ATOM 685 C C . PRO A 1 88 ? 6.569 4.201 -11.785 1.00 95.19 88 PRO A C 1
ATOM 687 O O . PRO A 1 88 ? 6.471 3.416 -10.849 1.00 95.19 88 PRO A O 1
ATOM 690 N N . LYS A 1 89 ? 6.350 5.509 -11.605 1.00 95.38 89 LYS A N 1
ATOM 691 C CA . LYS A 1 89 ? 5.955 6.082 -10.308 1.00 95.38 89 LYS A CA 1
ATOM 692 C C . LYS A 1 89 ? 4.598 5.576 -9.803 1.00 95.38 89 LYS A C 1
ATOM 694 O O . LYS A 1 89 ? 4.341 5.693 -8.606 1.00 95.38 89 LYS A O 1
ATOM 699 N N . LEU A 1 90 ? 3.744 5.049 -10.683 1.00 96.75 90 LEU A N 1
ATOM 700 C CA . LEU A 1 90 ? 2.413 4.528 -10.360 1.00 96.75 90 LEU A CA 1
ATOM 701 C C . LEU A 1 90 ? 2.406 3.013 -10.119 1.00 96.75 90 LEU A C 1
ATOM 703 O O . LEU A 1 90 ? 1.422 2.500 -9.597 1.00 96.75 90 LEU A O 1
ATOM 707 N N . TRP A 1 91 ? 3.495 2.305 -10.436 1.00 98.44 91 TRP A N 1
ATOM 708 C CA . TRP A 1 91 ? 3.547 0.844 -10.332 1.00 98.44 91 TRP A CA 1
ATOM 709 C C . TRP A 1 91 ? 3.294 0.339 -8.917 1.00 98.44 91 TRP A C 1
ATOM 711 O O . TRP A 1 91 ? 2.566 -0.632 -8.778 1.00 98.44 91 TRP A O 1
ATOM 721 N N . HIS A 1 92 ? 3.772 1.043 -7.886 1.00 98.25 92 HIS A N 1
ATOM 722 C CA . HIS A 1 92 ? 3.557 0.664 -6.485 1.00 98.25 92 HIS A CA 1
ATOM 723 C C . HIS A 1 92 ? 2.087 0.430 -6.105 1.00 98.25 92 HIS A C 1
ATOM 725 O O . HIS A 1 92 ? 1.817 -0.413 -5.258 1.00 98.25 92 HIS A O 1
ATOM 731 N N . GLY A 1 93 ? 1.134 1.139 -6.723 1.00 97.81 93 GLY A N 1
ATOM 732 C CA . GLY A 1 93 ? -0.288 0.887 -6.481 1.00 97.81 93 GLY A CA 1
ATOM 733 C C . GLY A 1 93 ? -0.722 -0.472 -7.039 1.00 97.81 93 GLY A C 1
ATOM 734 O O . GLY A 1 93 ? -1.419 -1.228 -6.372 1.00 97.81 93 GLY A O 1
ATOM 735 N N . ILE A 1 94 ? -0.238 -0.817 -8.236 1.00 98.06 94 ILE A N 1
ATOM 736 C CA . ILE A 1 94 ? -0.534 -2.084 -8.919 1.00 98.06 94 ILE A CA 1
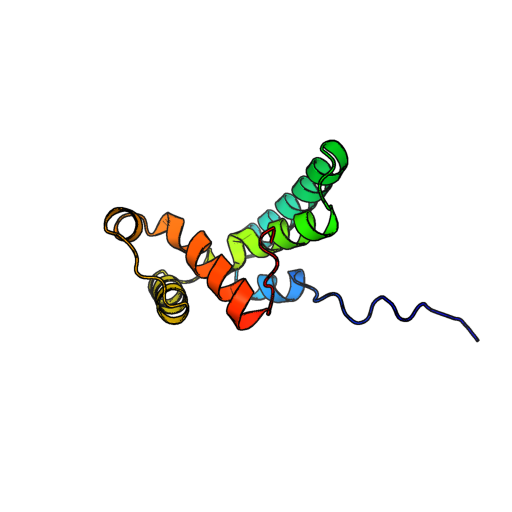ATOM 737 C C . ILE A 1 94 ? 0.222 -3.246 -8.257 1.00 98.06 94 ILE A C 1
ATOM 739 O O . ILE A 1 94 ? -0.372 -4.263 -7.918 1.00 98.06 94 ILE A O 1
ATOM 743 N N . SER A 1 95 ? 1.530 -3.110 -8.027 1.00 98.56 95 SER A N 1
ATOM 744 C CA . SER A 1 95 ? 2.304 -4.134 -7.319 1.00 98.56 95 SER A CA 1
ATOM 745 C C . SER A 1 95 ? 1.853 -4.279 -5.869 1.00 98.56 95 SER A C 1
ATOM 747 O O . SER A 1 95 ? 1.885 -5.380 -5.333 1.00 98.56 95 SER A O 1
ATOM 749 N N . GLY A 1 96 ? 1.416 -3.190 -5.232 1.00 98.12 96 GLY A N 1
ATOM 750 C CA . GLY A 1 96 ? 0.859 -3.194 -3.884 1.00 98.12 96 GLY A CA 1
ATOM 751 C C . GLY A 1 96 ? -0.388 -4.060 -3.789 1.00 98.12 96 GLY A C 1
ATOM 752 O O . GLY A 1 96 ? -0.412 -4.968 -2.963 1.00 98.12 96 GLY A O 1
ATOM 753 N N . SER A 1 97 ? -1.371 -3.861 -4.671 1.00 97.75 97 SER A N 1
ATOM 754 C CA . SER A 1 97 ? -2.601 -4.665 -4.659 1.00 97.75 97 SER A CA 1
ATOM 755 C C . SER A 1 97 ? -2.330 -6.149 -4.925 1.00 97.75 97 SER A C 1
ATOM 757 O O . SER A 1 97 ? -2.868 -7.017 -4.235 1.00 97.75 97 SER A O 1
ATOM 759 N N . VAL A 1 98 ? -1.418 -6.466 -5.853 1.00 98.19 98 VAL A N 1
ATOM 760 C CA . VAL A 1 98 ? -0.994 -7.854 -6.087 1.00 98.19 98 VAL A CA 1
ATOM 761 C C . VAL A 1 98 ? -0.302 -8.437 -4.857 1.00 98.19 98 VAL A C 1
ATOM 763 O O . VAL A 1 98 ? -0.605 -9.569 -4.478 1.00 98.19 98 VAL A O 1
ATOM 766 N N . TYR A 1 99 ? 0.605 -7.696 -4.215 1.00 97.62 99 TYR A N 1
ATOM 767 C CA . TYR A 1 99 ? 1.309 -8.145 -3.011 1.00 97.62 99 TYR A CA 1
ATOM 768 C C . TYR A 1 99 ? 0.328 -8.436 -1.872 1.00 97.62 99 TYR A C 1
ATOM 770 O O . TYR A 1 99 ? 0.373 -9.509 -1.276 1.00 97.62 99 TYR A O 1
ATOM 778 N N . VAL A 1 100 ? -0.597 -7.512 -1.614 1.00 97.12 100 VAL A N 1
ATOM 779 C CA . VAL A 1 100 ? -1.646 -7.636 -0.594 1.00 97.12 100 VAL A CA 1
ATOM 780 C C . VAL A 1 100 ? -2.477 -8.902 -0.820 1.00 97.12 100 VAL A C 1
ATOM 782 O O . VAL A 1 100 ? -2.633 -9.714 0.094 1.00 97.12 100 VAL A O 1
ATOM 785 N N . LYS A 1 101 ? -2.907 -9.151 -2.058 1.00 96.94 101 LYS A N 1
ATOM 786 C CA . LYS A 1 101 ? -3.672 -10.353 -2.401 1.00 96.94 101 LYS A CA 1
ATOM 787 C C . LYS A 1 101 ? -2.865 -11.644 -2.270 1.00 96.94 101 LYS A C 1
ATOM 789 O O . LYS A 1 101 ? -3.327 -12.605 -1.661 1.00 96.94 101 LYS A O 1
ATOM 794 N N . SER A 1 102 ? -1.671 -11.684 -2.854 1.00 95.88 102 SER A N 1
ATOM 795 C CA . SER A 1 102 ? -0.876 -12.915 -2.983 1.00 95.88 102 SER A CA 1
ATOM 796 C C . SER A 1 102 ? -0.108 -13.299 -1.717 1.00 95.88 102 SER A C 1
ATOM 798 O O . SER A 1 102 ? 0.027 -14.485 -1.435 1.00 95.88 102 SER A O 1
ATOM 800 N N . HIS A 1 103 ? 0.386 -12.323 -0.952 1.00 94.56 103 HIS A N 1
ATOM 801 C CA . HIS A 1 103 ? 1.238 -12.560 0.218 1.00 94.56 103 HIS A CA 1
ATOM 802 C C . HIS A 1 103 ? 0.489 -12.390 1.541 1.00 94.56 103 HIS A C 1
ATOM 804 O O . HIS A 1 103 ? 0.854 -13.035 2.523 1.00 94.56 103 HIS A O 1
ATOM 810 N N . LEU A 1 104 ? -0.540 -11.534 1.586 1.00 93.81 104 LEU A N 1
ATOM 811 C CA . LEU A 1 104 ? -1.324 -11.290 2.805 1.00 93.81 104 LEU A CA 1
ATOM 812 C C . LEU A 1 104 ? -2.698 -11.974 2.777 1.00 93.81 104 LEU A C 1
ATOM 814 O O . LEU A 1 104 ? -3.361 -12.032 3.808 1.00 93.81 104 LEU A O 1
ATOM 818 N N . GLY A 1 105 ? -3.116 -12.515 1.627 1.00 94.94 105 GLY A N 1
ATOM 819 C CA . GLY A 1 105 ? -4.385 -13.233 1.479 1.00 94.94 105 GLY A CA 1
ATOM 820 C C . GLY A 1 105 ? -5.625 -12.339 1.556 1.00 94.94 105 GLY A C 1
ATOM 821 O O . GLY A 1 105 ? -6.738 -12.851 1.680 1.00 94.94 105 GLY A O 1
ATOM 822 N N . ILE A 1 106 ? -5.456 -11.016 1.488 1.00 94.81 106 ILE A N 1
ATOM 823 C CA . ILE A 1 106 ? -6.572 -10.070 1.534 1.00 94.81 106 ILE A CA 1
ATOM 824 C C . ILE A 1 106 ? -7.222 -10.021 0.152 1.00 94.81 106 ILE A C 1
ATOM 826 O O . ILE A 1 106 ? -6.568 -9.750 -0.853 1.00 94.81 106 ILE A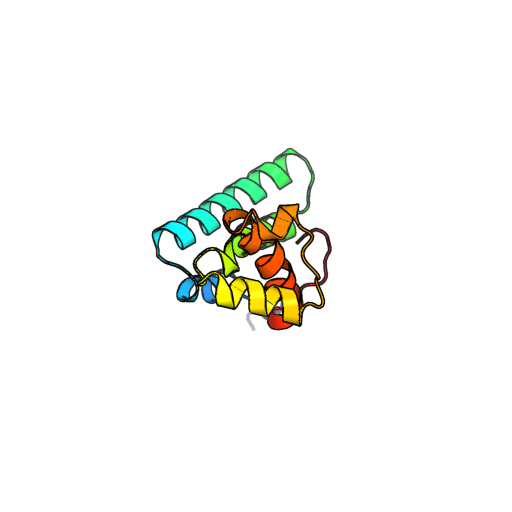 O 1
ATOM 830 N N . THR A 1 107 ? -8.514 -10.327 0.104 1.00 95.12 107 THR A N 1
ATOM 831 C CA . THR A 1 107 ? -9.309 -10.393 -1.135 1.00 95.12 107 THR A CA 1
ATOM 832 C C . THR A 1 107 ? -10.528 -9.476 -1.108 1.00 95.12 107 THR A C 1
ATOM 834 O O . THR A 1 107 ? -11.302 -9.472 -2.059 1.00 95.12 107 THR A O 1
ATOM 837 N N . ASP A 1 108 ? -10.691 -8.713 -0.026 1.00 95.38 108 ASP A N 1
ATOM 838 C CA . ASP A 1 108 ? -11.720 -7.687 0.102 1.00 95.38 108 ASP A CA 1
ATOM 839 C C . ASP A 1 108 ? -11.414 -6.542 -0.872 1.00 95.38 108 ASP A C 1
ATOM 841 O O . ASP A 1 108 ? -10.323 -5.987 -0.829 1.00 95.38 108 ASP A O 1
ATOM 845 N N . GLU A 1 109 ? -12.347 -6.218 -1.767 1.00 93.94 109 GLU A N 1
ATOM 846 C CA . GLU A 1 109 ? -12.134 -5.212 -2.819 1.00 93.94 109 GLU A CA 1
ATOM 847 C C . GLU A 1 109 ? -12.035 -3.777 -2.278 1.00 93.94 109 GLU A C 1
ATOM 849 O O . GLU A 1 109 ? -11.550 -2.892 -2.984 1.00 93.94 109 GLU A O 1
ATOM 854 N N . ASP A 1 110 ? -12.456 -3.548 -1.030 1.00 92.88 110 ASP A N 1
ATOM 855 C CA . ASP A 1 110 ? -12.337 -2.251 -0.358 1.00 92.88 110 ASP A CA 1
ATOM 856 C C . ASP A 1 110 ? -10.957 -2.040 0.313 1.00 92.88 110 ASP A C 1
ATOM 858 O O . ASP A 1 110 ? -10.741 -0.990 0.928 1.00 92.88 110 ASP A O 1
ATOM 862 N N . ILE A 1 111 ? -10.037 -3.021 0.249 1.00 90.06 111 ILE A N 1
ATOM 863 C CA . ILE A 1 111 ? -8.703 -3.005 0.893 1.00 90.06 111 ILE A CA 1
ATOM 864 C C . ILE A 1 111 ? -7.581 -3.182 -0.134 1.00 90.06 111 ILE A C 1
ATOM 866 O O . ILE A 1 111 ? -6.653 -2.338 -0.118 1.00 90.06 111 ILE A O 1
#

Radius of gyration: 15.91 Å; chains: 1; bounding box: 33×28×59 Å

Sequence (111 aa):
MIYIGSDFLSKQNYCEIIKPMMGDKRYTHCLNVAKEAVSLAKQYGADPDKAYTAGVLHDITKELNPDKQLQIIHDGGIILDDIQKKAPKLWHGISGSVYVKSHLGITDEDI